Protein AF-W4BJF5-F1 (afdb_monomer_lite)

Radius of gyration: 17.92 Å; chains: 1; bounding box: 45×28×56 Å

pLDDT: mean 88.43, std 7.29, range [58.56, 96.44]

Foldseek 3Di:
DVVVLVVLVCCLVVVVDDPPPDPCLPVNVVCCLPPNLLSLLLNLLVVLVVCCVPPNDDPVVSVVSNVVSLVVSLVVQLVVCVVPDDPVVSVVSNVVSNVSSVVSNVVSVVVVVVVVVVVVVVVVVVD

Sequence (127 aa):
MFLTSFVSIIGIIVFWPRYVDNDFPLFTDIFMVFIFLPSFFILFSILSFLINRFFIRKISIKILLSVILYGLSFFASYFLFKDIWSFNVRFISISLTSLVGLIHYLISYGLSLVNSAIRKKLDENIG

Secondary structure (DSSP, 8-state):
-HHHHHHHHHHHHHSPPP-TT-S-HHHHHHHIIIIIHHHHHHHHHHHHHHHHHHT---HHHHHHHHHHHHHHHHHHHHHHTTTTS-HHHHHHHHHHHHHHHHHHHHHHHHHHHHHHHHHHHHHHHH-

Structure (mmCIF, N/CA/C/O backbone):
data_AF-W4BJF5-F1
#
_entry.id   AF-W4BJF5-F1
#
loop_
_atom_site.group_PDB
_atom_site.id
_atom_site.type_symbol
_atom_site.label_atom_id
_atom_site.label_alt_id
_atom_site.label_comp_id
_atom_site.label_asym_id
_atom_site.label_entity_id
_atom_site.label_seq_id
_atom_site.pdbx_PDB_ins_code
_atom_site.Cartn_x
_atom_site.Cartn_y
_atom_site.Cartn_z
_atom_site.occupancy
_atom_site.B_iso_or_equiv
_atom_site.auth_seq_id
_atom_site.auth_comp_id
_atom_site.auth_asym_id
_atom_site.auth_atom_id
_atom_site.pdbx_PDB_model_num
ATOM 1 N N . MET A 1 1 ? -5.673 -17.210 9.823 1.00 58.56 1 MET A N 1
ATOM 2 C CA . MET A 1 1 ? -5.250 -15.818 9.556 1.00 58.56 1 MET A CA 1
ATOM 3 C C . MET A 1 1 ? -3.730 -15.663 9.592 1.00 58.56 1 MET A C 1
ATOM 5 O O . MET A 1 1 ? -3.176 -15.264 8.585 1.00 58.56 1 MET A O 1
ATOM 9 N N . PHE A 1 2 ? -3.028 -16.033 10.672 1.00 63.53 2 PHE A N 1
ATOM 10 C CA . PHE A 1 2 ? -1.559 -15.898 10.719 1.00 63.53 2 PHE A CA 1
ATOM 11 C C . PHE A 1 2 ? -0.815 -16.761 9.689 1.00 63.53 2 PHE A C 1
ATOM 13 O O . PHE A 1 2 ? 0.028 -16.236 8.973 1.00 63.53 2 PHE A O 1
ATOM 20 N N . LEU A 1 3 ? -1.176 -18.043 9.543 1.00 66.88 3 LEU A N 1
ATOM 21 C CA . LEU A 1 3 ? -0.561 -18.935 8.549 1.00 66.88 3 LEU A CA 1
ATOM 22 C C . LEU A 1 3 ? -0.773 -18.435 7.111 1.00 66.88 3 LEU A C 1
ATOM 24 O O . LEU A 1 3 ? 0.161 -18.385 6.323 1.00 66.88 3 LEU A O 1
ATOM 28 N N . THR A 1 4 ? -1.991 -17.998 6.787 1.00 71.94 4 THR A N 1
ATOM 29 C CA . THR A 1 4 ? -2.333 -17.467 5.460 1.00 71.94 4 THR A CA 1
ATOM 30 C C . THR A 1 4 ? -1.606 -16.155 5.165 1.00 71.94 4 THR A C 1
ATOM 32 O O . THR A 1 4 ? -1.091 -15.979 4.065 1.00 71.94 4 THR A O 1
ATOM 35 N N . SER A 1 5 ? -1.496 -15.254 6.147 1.00 68.12 5 SER A N 1
ATOM 36 C CA . SER A 1 5 ? -0.705 -14.026 6.016 1.00 68.12 5 SER A CA 1
ATOM 37 C C . SER A 1 5 ? 0.786 -14.324 5.860 1.00 68.12 5 SER A C 1
ATOM 39 O O . SER A 1 5 ? 1.434 -13.711 5.023 1.00 68.12 5 SER A O 1
ATOM 41 N N . PHE A 1 6 ? 1.320 -15.297 6.600 1.00 73.06 6 PHE A N 1
ATOM 42 C CA . PHE A 1 6 ? 2.718 -15.712 6.503 1.00 73.06 6 PHE A CA 1
ATOM 43 C C . PHE A 1 6 ? 3.051 -16.303 5.126 1.00 73.06 6 PHE A C 1
ATOM 45 O O . PHE A 1 6 ? 4.008 -15.872 4.489 1.00 73.06 6 PHE A O 1
ATOM 52 N N . VAL A 1 7 ? 2.209 -17.208 4.618 1.00 75.56 7 VAL A N 1
ATOM 53 C CA . VAL A 1 7 ? 2.339 -17.763 3.260 1.00 75.56 7 VAL A CA 1
ATOM 54 C C . VAL A 1 7 ? 2.225 -16.664 2.200 1.00 75.56 7 VAL A C 1
ATOM 56 O O . VAL A 1 7 ? 2.991 -16.668 1.242 1.00 75.56 7 VAL A O 1
ATOM 59 N N . SER A 1 8 ? 1.336 -15.684 2.390 1.00 75.69 8 SER A N 1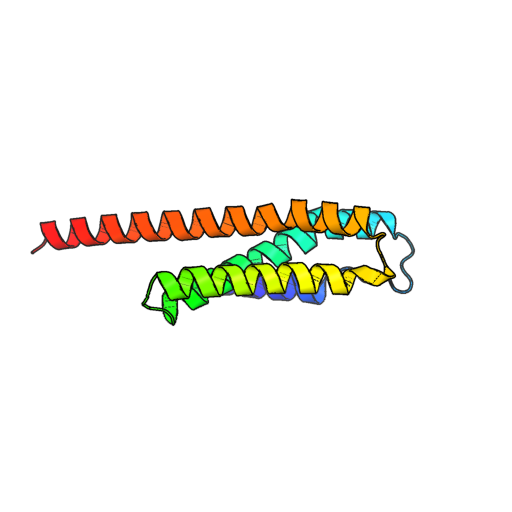
ATOM 60 C CA . SER A 1 8 ? 1.194 -14.551 1.462 1.00 75.69 8 SER A CA 1
ATOM 61 C C . SER A 1 8 ? 2.440 -13.659 1.442 1.00 75.69 8 SER A C 1
ATOM 63 O O . SER A 1 8 ? 2.893 -13.272 0.370 1.00 75.69 8 SER A O 1
ATOM 65 N N . ILE A 1 9 ? 3.031 -13.372 2.608 1.00 77.94 9 ILE A N 1
ATOM 66 C CA . ILE A 1 9 ? 4.288 -12.613 2.720 1.00 77.94 9 ILE A CA 1
ATOM 67 C C . ILE A 1 9 ? 5.419 -13.342 1.996 1.00 77.94 9 ILE A C 1
ATOM 69 O O . ILE A 1 9 ? 6.118 -12.733 1.190 1.00 77.94 9 ILE A O 1
ATOM 73 N N . ILE A 1 10 ? 5.571 -14.646 2.243 1.00 79.81 10 ILE A N 1
ATOM 74 C CA . ILE A 1 10 ? 6.581 -15.463 1.562 1.00 79.81 10 ILE A CA 1
ATOM 75 C C . ILE A 1 10 ? 6.342 -15.450 0.056 1.00 79.81 10 ILE A C 1
ATOM 77 O O . ILE A 1 10 ? 7.280 -15.212 -0.695 1.00 79.81 10 ILE A O 1
ATOM 81 N N . GLY A 1 11 ? 5.099 -15.646 -0.387 1.00 77.44 11 GLY A N 1
ATOM 82 C CA . GLY A 1 11 ? 4.756 -15.634 -1.805 1.00 77.44 11 GLY A CA 1
ATOM 83 C C . GLY A 1 11 ? 5.135 -14.316 -2.479 1.00 77.44 11 GLY A C 1
ATOM 84 O O . GLY A 1 11 ? 5.776 -14.320 -3.523 1.00 77.44 11 GLY A O 1
ATOM 85 N N . ILE A 1 12 ? 4.821 -13.183 -1.853 1.00 80.00 12 ILE A N 1
ATOM 86 C CA . ILE A 1 12 ? 5.134 -11.861 -2.407 1.00 80.00 12 ILE A CA 1
ATOM 87 C C . ILE A 1 12 ? 6.642 -11.614 -2.449 1.00 80.00 12 ILE A C 1
ATOM 89 O O . ILE A 1 12 ? 7.119 -11.079 -3.439 1.00 80.00 12 ILE A O 1
ATOM 93 N N . ILE A 1 13 ? 7.396 -12.013 -1.421 1.00 79.00 13 ILE A N 1
ATOM 94 C CA . ILE A 1 13 ? 8.853 -11.809 -1.375 1.00 79.00 13 ILE A CA 1
ATOM 95 C C . ILE A 1 13 ? 9.579 -12.739 -2.356 1.00 79.00 13 ILE A C 1
ATOM 97 O O . ILE A 1 13 ? 10.462 -12.296 -3.087 1.00 79.00 13 ILE A O 1
ATOM 101 N N . VAL A 1 14 ? 9.223 -14.026 -2.373 1.00 81.69 14 VAL A N 1
ATOM 102 C CA . VAL A 1 14 ? 9.897 -15.051 -3.185 1.00 81.69 14 VAL A CA 1
ATOM 103 C C . VAL A 1 14 ? 9.587 -14.869 -4.664 1.00 81.69 14 VAL A C 1
ATOM 105 O O . VAL A 1 14 ? 10.493 -14.956 -5.489 1.00 81.69 14 VAL A O 1
ATOM 108 N N . PHE A 1 15 ? 8.325 -14.595 -4.996 1.00 82.94 15 PHE A N 1
ATOM 109 C CA . PHE A 1 15 ? 7.883 -14.451 -6.380 1.00 82.94 15 PHE A CA 1
ATOM 110 C C . PHE A 1 15 ? 7.858 -12.998 -6.855 1.00 82.94 15 PHE A C 1
ATOM 112 O O . PHE A 1 15 ? 7.324 -12.742 -7.931 1.00 82.94 15 PHE A O 1
ATOM 119 N N . TRP A 1 16 ? 8.430 -12.052 -6.093 1.00 82.06 16 TRP A N 1
ATOM 120 C CA . TRP A 1 16 ? 8.496 -10.653 -6.516 1.00 82.06 16 TRP A CA 1
ATOM 121 C C . TRP A 1 16 ? 9.140 -10.554 -7.908 1.00 82.06 16 TRP A C 1
ATOM 123 O O . TRP A 1 16 ? 10.284 -11.000 -8.072 1.00 82.06 16 TRP A O 1
ATOM 133 N N . PRO A 1 17 ? 8.447 -9.978 -8.909 1.00 81.62 17 PRO A N 1
ATOM 134 C CA . PRO A 1 17 ? 8.963 -9.936 -10.266 1.00 81.62 17 PRO A CA 1
ATOM 135 C C . PRO A 1 17 ? 10.301 -9.189 -10.337 1.00 81.62 17 PRO A C 1
ATOM 137 O O . PRO A 1 17 ? 10.440 -8.077 -9.819 1.00 81.62 17 PRO A O 1
ATOM 140 N N . ARG A 1 18 ? 11.294 -9.807 -10.986 1.00 83.75 18 ARG A N 1
ATOM 141 C CA . ARG A 1 18 ? 12.612 -9.212 -11.239 1.00 83.75 18 ARG A CA 1
ATOM 142 C C . ARG A 1 18 ? 12.684 -8.742 -12.686 1.00 83.75 18 ARG A C 1
ATOM 144 O O . ARG A 1 18 ? 12.278 -9.463 -13.588 1.00 83.75 18 ARG A O 1
ATOM 151 N N . TYR A 1 19 ? 13.216 -7.540 -12.886 1.00 81.62 19 TYR A N 1
ATOM 152 C CA . TYR A 1 19 ? 13.362 -6.931 -14.214 1.00 81.62 19 TYR A CA 1
ATOM 153 C C . TYR A 1 19 ? 14.729 -7.190 -14.859 1.00 81.62 19 TYR A C 1
ATOM 155 O O . TYR A 1 19 ? 14.929 -6.849 -16.018 1.00 81.62 19 TYR A O 1
ATOM 163 N N . VAL A 1 20 ? 15.670 -7.777 -14.115 1.00 82.12 20 VAL A N 1
ATOM 164 C CA . VAL A 1 20 ? 17.003 -8.124 -14.622 1.00 82.12 20 VAL A CA 1
ATOM 165 C C . VAL A 1 20 ? 16.892 -9.367 -15.502 1.00 82.12 20 VAL A C 1
ATOM 167 O O . VAL A 1 20 ? 16.283 -10.343 -15.069 1.00 82.12 20 VAL A O 1
ATOM 170 N N . ASP A 1 21 ? 17.469 -9.303 -16.705 1.00 81.94 21 ASP A N 1
ATOM 171 C CA . ASP A 1 21 ? 17.502 -10.390 -17.698 1.00 81.94 21 ASP A CA 1
ATOM 172 C C . ASP A 1 21 ? 16.118 -10.985 -18.006 1.00 81.94 21 ASP A C 1
ATOM 174 O O . ASP A 1 21 ? 15.947 -12.193 -18.160 1.00 81.94 21 ASP A O 1
ATOM 178 N N . ASN A 1 22 ? 15.099 -10.124 -18.042 1.00 82.56 22 ASN A N 1
ATOM 179 C CA . ASN A 1 22 ? 13.723 -10.538 -18.262 1.00 82.56 22 ASN A CA 1
ATOM 180 C C . ASN A 1 22 ? 13.348 -10.487 -19.747 1.00 82.56 22 ASN A C 1
ATOM 182 O O . ASN A 1 22 ? 13.217 -9.406 -20.322 1.00 82.56 22 ASN A O 1
ATOM 186 N N . ASP A 1 23 ? 13.079 -11.656 -20.324 1.00 86.31 23 ASP A N 1
ATOM 187 C CA . ASP A 1 23 ? 12.662 -11.807 -21.722 1.00 86.31 23 ASP A CA 1
ATOM 188 C C . ASP A 1 23 ? 11.262 -11.228 -22.009 1.00 86.31 23 ASP A C 1
ATOM 190 O O . ASP A 1 23 ? 10.936 -10.919 -23.157 1.00 86.31 23 ASP A O 1
ATOM 194 N N . PHE A 1 24 ? 10.423 -11.043 -20.980 1.00 89.12 24 PHE A N 1
ATOM 195 C CA . PHE A 1 24 ? 9.033 -10.592 -21.124 1.00 89.12 24 PHE A CA 1
ATOM 196 C C . PHE A 1 24 ? 8.684 -9.431 -20.172 1.00 89.12 24 PHE A C 1
ATOM 198 O O . PHE A 1 24 ? 7.846 -9.585 -19.275 1.00 89.12 24 PHE A O 1
ATOM 205 N N . PRO A 1 25 ? 9.255 -8.228 -20.381 1.00 85.44 25 PRO A N 1
ATOM 206 C CA . PRO A 1 25 ? 9.056 -7.077 -19.494 1.00 85.44 25 PRO A CA 1
ATOM 207 C C . PRO A 1 25 ? 7.586 -6.666 -19.358 1.00 85.44 25 PRO A C 1
ATOM 209 O O . PRO A 1 25 ? 7.120 -6.418 -18.250 1.00 85.44 25 PRO A O 1
ATOM 212 N N . LEU A 1 26 ? 6.819 -6.700 -20.453 1.00 87.06 26 LEU A N 1
ATOM 213 C CA . LEU A 1 26 ? 5.397 -6.340 -20.433 1.00 87.06 26 LEU A CA 1
ATOM 214 C C . LEU A 1 26 ? 4.557 -7.305 -19.579 1.00 87.06 26 LEU A C 1
ATOM 216 O O . LEU A 1 26 ? 3.640 -6.889 -18.875 1.00 87.06 26 LEU A O 1
ATOM 220 N N . PHE A 1 27 ? 4.863 -8.603 -19.629 1.00 89.00 27 PHE A N 1
ATOM 221 C CA . PHE A 1 27 ? 4.176 -9.598 -18.806 1.00 89.00 27 PHE A CA 1
ATOM 222 C C . PHE A 1 27 ? 4.466 -9.354 -17.322 1.00 89.00 27 PHE A C 1
ATOM 224 O O . PHE A 1 27 ? 3.558 -9.350 -16.492 1.00 89.00 27 PHE A O 1
ATOM 231 N N . THR A 1 28 ? 5.724 -9.067 -16.994 1.00 90.00 28 THR A N 1
ATOM 232 C CA . THR A 1 28 ? 6.157 -8.710 -15.640 1.00 90.00 28 THR A CA 1
ATOM 233 C C . THR A 1 28 ? 5.480 -7.438 -15.140 1.00 90.00 28 THR A C 1
ATOM 235 O O . THR A 1 28 ? 5.017 -7.437 -14.000 1.00 90.00 28 THR A O 1
ATOM 238 N N . ASP A 1 29 ? 5.328 -6.410 -15.977 1.00 89.94 29 ASP A N 1
ATOM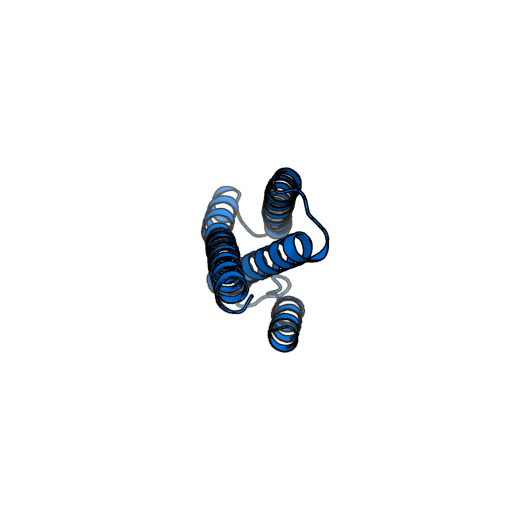 239 C CA . ASP A 1 29 ? 4.596 -5.187 -15.629 1.00 89.94 29 ASP A CA 1
ATOM 240 C C . ASP A 1 29 ? 3.134 -5.484 -15.266 1.00 89.94 29 ASP A C 1
ATOM 242 O O . ASP A 1 29 ? 2.641 -5.033 -14.229 1.00 89.94 29 ASP A O 1
ATOM 246 N N . ILE A 1 30 ? 2.445 -6.292 -16.080 1.00 90.75 30 ILE A N 1
ATOM 247 C CA . ILE A 1 30 ? 1.049 -6.689 -15.843 1.00 90.75 30 ILE A CA 1
ATOM 248 C C . ILE A 1 30 ? 0.932 -7.407 -14.495 1.00 90.75 30 ILE A C 1
ATOM 250 O O . ILE A 1 30 ? 0.123 -7.020 -13.650 1.00 90.75 30 ILE A O 1
ATOM 254 N N . PHE A 1 31 ? 1.761 -8.419 -14.244 1.00 91.25 31 PHE A N 1
ATOM 255 C CA . PHE A 1 31 ? 1.728 -9.146 -12.973 1.00 91.25 31 PHE A CA 1
ATOM 256 C C . PHE A 1 31 ? 2.069 -8.236 -11.792 1.00 91.25 31 PHE A C 1
ATOM 258 O O . PHE A 1 31 ? 1.428 -8.317 -10.739 1.00 91.25 31 PHE A O 1
ATOM 265 N N . MET A 1 32 ? 3.035 -7.335 -11.968 1.00 92.06 32 MET A N 1
ATOM 266 C CA . MET A 1 32 ? 3.426 -6.387 -10.938 1.00 92.06 32 MET A CA 1
ATOM 267 C C . MET A 1 32 ? 2.251 -5.487 -10.545 1.00 92.06 32 MET A C 1
ATOM 269 O O . MET A 1 32 ? 1.946 -5.370 -9.359 1.00 92.06 32 MET A O 1
ATOM 273 N N . VAL A 1 33 ? 1.554 -4.900 -11.521 1.00 92.62 33 VAL A N 1
ATOM 274 C CA . VAL A 1 33 ? 0.444 -3.963 -11.285 1.00 92.62 33 VAL A CA 1
ATOM 275 C C . VAL A 1 33 ? -0.817 -4.664 -10.784 1.00 92.62 33 VAL A C 1
ATOM 277 O O . VAL A 1 33 ? -1.470 -4.152 -9.879 1.00 92.62 33 VAL A O 1
ATOM 280 N N . PHE A 1 34 ? -1.178 -5.823 -11.336 1.00 91.69 34 PHE A N 1
ATOM 281 C CA . PHE A 1 34 ? -2.449 -6.472 -10.998 1.00 91.69 34 PHE A CA 1
ATOM 282 C C . PHE A 1 34 ? -2.378 -7.381 -9.772 1.00 91.69 34 PHE A C 1
ATOM 284 O O . PHE A 1 34 ? -3.401 -7.595 -9.124 1.00 91.69 34 PHE A O 1
ATOM 291 N N . ILE A 1 35 ? -1.201 -7.914 -9.438 1.00 90.50 35 ILE A N 1
ATOM 292 C CA . ILE A 1 35 ? -1.062 -8.916 -8.375 1.00 90.50 35 ILE A CA 1
ATOM 293 C C . ILE A 1 35 ? -0.147 -8.402 -7.269 1.00 90.50 35 ILE A C 1
ATOM 295 O O . ILE A 1 35 ? -0.584 -8.269 -6.124 1.00 90.50 35 ILE A O 1
ATOM 299 N N . PHE A 1 36 ? 1.110 -8.086 -7.580 1.00 91.44 36 PHE A N 1
ATOM 300 C CA . PHE A 1 36 ? 2.119 -7.864 -6.540 1.00 91.44 36 PHE A CA 1
ATOM 301 C C . PHE A 1 36 ? 1.963 -6.531 -5.807 1.00 91.44 36 PHE A C 1
ATOM 303 O O . PHE A 1 36 ? 1.971 -6.524 -4.577 1.00 91.44 36 PHE A O 1
ATOM 310 N N . LEU A 1 37 ? 1.755 -5.419 -6.516 1.00 92.94 37 LEU A N 1
ATOM 311 C CA . LEU A 1 37 ? 1.543 -4.099 -5.911 1.00 92.94 37 LEU A CA 1
ATOM 312 C C . LEU A 1 37 ? 0.286 -4.050 -5.023 1.00 92.94 37 LEU A C 1
ATOM 314 O O . LEU A 1 37 ? 0.413 -3.678 -3.854 1.00 92.94 37 LEU A O 1
ATOM 318 N N . PRO A 1 38 ? -0.910 -4.467 -5.489 1.00 93.62 38 PRO A N 1
ATOM 319 C CA . PRO A 1 38 ? -2.097 -4.516 -4.638 1.00 93.62 38 PRO A CA 1
ATOM 320 C C . PRO A 1 38 ? -1.876 -5.385 -3.401 1.00 93.62 38 PRO A C 1
ATOM 322 O O . PRO A 1 38 ? -2.216 -4.984 -2.288 1.00 93.62 38 PRO A O 1
ATOM 325 N N . SER A 1 39 ? -1.247 -6.551 -3.576 1.00 91.69 39 SER A N 1
ATOM 326 C CA . SER A 1 39 ? -0.983 -7.469 -2.469 1.00 91.69 39 SER A CA 1
ATOM 327 C C . SER A 1 39 ? 0.019 -6.896 -1.465 1.00 91.69 39 SER A C 1
ATOM 329 O O . SER A 1 39 ? -0.175 -7.037 -0.259 1.00 91.69 39 SER A O 1
ATOM 331 N N . PHE A 1 40 ? 1.046 -6.182 -1.932 1.00 91.75 40 PHE A N 1
ATOM 332 C CA . PHE A 1 40 ? 1.981 -5.444 -1.084 1.00 91.75 40 PHE A CA 1
ATOM 333 C C . PHE A 1 40 ? 1.255 -4.406 -0.219 1.00 91.75 40 PHE A C 1
ATOM 335 O O . PHE A 1 40 ? 1.448 -4.363 0.998 1.00 91.75 40 PHE A O 1
ATOM 342 N N . PHE A 1 41 ? 0.351 -3.619 -0.805 1.00 94.12 41 PHE A N 1
ATOM 343 C CA . PHE A 1 41 ? -0.429 -2.641 -0.046 1.00 94.12 41 PHE A CA 1
ATOM 344 C C . PHE A 1 41 ? -1.417 -3.292 0.931 1.00 94.12 41 PHE A C 1
ATOM 346 O O . PHE A 1 41 ? -1.608 -2.784 2.039 1.00 94.12 41 PHE A O 1
ATOM 353 N N . ILE A 1 42 ? -2.003 -4.440 0.580 1.00 92.69 42 ILE A N 1
ATOM 354 C CA . ILE A 1 42 ? -2.821 -5.240 1.505 1.00 92.69 42 ILE A CA 1
ATOM 355 C C . ILE A 1 42 ? -1.976 -5.744 2.682 1.00 92.69 42 ILE A C 1
ATOM 357 O O . ILE A 1 42 ? -2.417 -5.659 3.828 1.00 92.69 42 ILE A O 1
ATOM 361 N N . LEU A 1 43 ? -0.749 -6.217 2.448 1.00 90.19 43 LEU A N 1
ATOM 362 C CA . LEU A 1 43 ? 0.147 -6.631 3.531 1.00 90.19 43 LEU A CA 1
ATOM 363 C C . LEU A 1 43 ? 0.461 -5.480 4.488 1.00 90.19 43 LEU A C 1
ATOM 365 O O . LEU A 1 43 ? 0.383 -5.658 5.705 1.00 90.19 43 LEU A O 1
ATOM 369 N N . PHE A 1 44 ? 0.762 -4.292 3.961 1.00 90.06 44 PHE A N 1
ATOM 370 C CA . PHE A 1 44 ? 0.984 -3.100 4.785 1.00 90.06 44 PHE A CA 1
ATOM 371 C C . PHE A 1 44 ? -0.264 -2.697 5.575 1.00 90.06 44 PHE A C 1
ATOM 373 O O . PHE A 1 44 ? -0.170 -2.329 6.746 1.00 90.06 44 PHE A O 1
ATOM 380 N N . SER A 1 45 ? -1.439 -2.826 4.963 1.00 91.31 45 SER A N 1
ATOM 381 C CA . SER A 1 45 ? -2.734 -2.624 5.612 1.00 91.31 45 SER A CA 1
ATOM 382 C C . SER A 1 45 ? -2.950 -3.596 6.780 1.00 91.31 45 SER A C 1
ATOM 384 O O . SER A 1 45 ? -3.293 -3.167 7.885 1.00 91.31 45 SER A O 1
ATOM 386 N N . ILE A 1 46 ? -2.658 -4.887 6.590 1.00 90.25 46 ILE A N 1
ATOM 387 C CA . ILE A 1 46 ? -2.711 -5.902 7.654 1.00 90.25 46 ILE A CA 1
ATOM 388 C C . ILE A 1 46 ? -1.725 -5.560 8.771 1.00 90.25 46 ILE A C 1
ATOM 390 O O . ILE A 1 46 ? -2.101 -5.579 9.943 1.00 90.25 46 ILE A O 1
ATOM 394 N N . LEU A 1 47 ? -0.481 -5.220 8.429 1.00 88.88 47 LEU A N 1
ATOM 395 C CA . LEU A 1 47 ? 0.543 -4.860 9.406 1.00 88.88 47 LEU A CA 1
ATOM 396 C C . LEU A 1 47 ? 0.107 -3.654 10.245 1.00 88.88 47 LEU A C 1
ATOM 398 O O . LEU A 1 47 ? 0.151 -3.710 11.473 1.00 88.88 47 LEU A O 1
ATOM 402 N N . SER A 1 48 ? -0.382 -2.595 9.596 1.00 90.62 48 SER A N 1
ATOM 403 C CA . SER A 1 48 ? -0.904 -1.407 10.272 1.00 90.62 48 SER A CA 1
ATOM 404 C C . SER A 1 48 ? -2.059 -1.760 11.213 1.00 90.62 48 SER A C 1
ATOM 406 O O . SER A 1 48 ? -2.063 -1.349 12.375 1.00 90.62 48 SER A O 1
ATOM 408 N N . PHE A 1 49 ? -3.001 -2.593 10.760 1.00 90.44 49 PHE A N 1
ATOM 409 C CA . PHE A 1 49 ? -4.124 -3.048 11.577 1.00 90.44 49 PHE A CA 1
ATOM 410 C C . PHE A 1 49 ? -3.666 -3.843 12.807 1.00 90.44 49 PHE A C 1
ATOM 412 O O . PHE A 1 49 ? -4.132 -3.577 13.917 1.00 90.44 49 PHE A O 1
ATOM 419 N N . LEU A 1 50 ? -2.734 -4.785 12.638 1.00 89.44 50 LEU A N 1
ATOM 420 C CA . LEU A 1 50 ? -2.191 -5.584 13.738 1.00 89.44 50 LEU A CA 1
ATOM 421 C C . LEU A 1 50 ? -1.466 -4.698 14.755 1.00 89.44 50 LEU A C 1
ATOM 423 O O . LEU A 1 50 ? -1.752 -4.791 15.951 1.00 89.44 50 LEU A O 1
ATOM 427 N N . ILE A 1 51 ? -0.598 -3.789 14.300 1.00 89.00 51 ILE A N 1
ATOM 428 C CA . ILE A 1 51 ? 0.127 -2.884 15.200 1.00 89.00 51 ILE A CA 1
ATOM 429 C C . ILE A 1 51 ? -0.865 -2.029 16.001 1.00 89.00 51 ILE A C 1
ATOM 431 O O . ILE A 1 51 ? -0.800 -1.959 17.231 1.00 89.00 51 ILE A O 1
ATOM 435 N N . ASN A 1 52 ? -1.847 -1.440 15.318 1.00 89.81 52 ASN A N 1
ATOM 436 C CA . ASN A 1 52 ? -2.863 -0.601 15.945 1.00 89.81 52 ASN A CA 1
ATOM 437 C C . ASN A 1 52 ? -3.778 -1.360 16.902 1.00 89.81 52 ASN A C 1
ATOM 439 O O . ASN A 1 52 ? -4.306 -0.763 17.843 1.00 89.81 52 ASN A O 1
ATOM 443 N N . ARG A 1 53 ? -4.019 -2.649 16.666 1.00 86.81 53 ARG A N 1
ATOM 444 C CA . ARG A 1 53 ? -4.878 -3.458 17.529 1.00 86.81 53 ARG A CA 1
ATOM 445 C C . ARG A 1 53 ? -4.158 -3.924 18.787 1.00 86.81 53 ARG A C 1
ATOM 447 O O . ARG A 1 53 ? -4.764 -3.880 19.854 1.00 86.81 53 ARG A O 1
ATOM 454 N N . PHE A 1 54 ? -2.905 -4.352 18.669 1.00 87.44 54 PHE A N 1
ATOM 455 C CA . PHE A 1 54 ? -2.180 -4.970 19.780 1.00 87.44 54 PHE A CA 1
ATOM 456 C C . PHE A 1 54 ? -1.363 -3.980 20.613 1.00 87.44 54 PHE A C 1
ATOM 458 O O . PHE A 1 54 ? -1.294 -4.136 21.829 1.00 87.44 54 PHE A O 1
ATOM 465 N N . PHE A 1 55 ? -0.781 -2.947 19.999 1.00 89.94 55 PHE A N 1
ATOM 466 C CA . PHE A 1 55 ? 0.214 -2.102 20.672 1.00 89.94 55 PHE A CA 1
ATOM 467 C C . PHE A 1 55 ? -0.293 -0.698 21.000 1.00 89.94 55 PHE A C 1
ATOM 469 O O . PHE A 1 55 ? 0.157 -0.084 21.966 1.00 89.94 55 PHE A O 1
ATOM 476 N N . ILE A 1 56 ? -1.251 -0.175 20.232 1.00 89.88 56 ILE A N 1
ATOM 477 C CA . ILE A 1 56 ? -1.707 1.208 20.379 1.00 89.88 56 ILE A CA 1
ATOM 478 C C . ILE A 1 56 ? -3.095 1.245 21.021 1.00 89.88 56 ILE A C 1
ATOM 480 O O . ILE A 1 56 ? -4.047 0.649 20.527 1.00 89.88 56 ILE A O 1
ATOM 484 N N . ARG A 1 57 ? -3.253 1.994 22.118 1.00 84.81 57 ARG A N 1
ATOM 485 C CA . ARG A 1 57 ? -4.569 2.212 22.753 1.00 84.81 57 ARG A CA 1
ATOM 486 C C . ARG A 1 57 ? -5.268 3.470 22.240 1.00 84.81 57 ARG A C 1
ATOM 488 O O . ARG A 1 57 ? -6.446 3.420 21.901 1.00 84.81 57 ARG A O 1
ATOM 495 N N . LYS A 1 58 ? -4.543 4.591 22.152 1.00 89.00 58 LYS A N 1
ATOM 496 C CA . LYS A 1 58 ? -5.104 5.909 21.805 1.00 89.00 58 LYS A CA 1
ATOM 497 C C . LYS A 1 58 ? -5.452 6.007 20.317 1.00 89.00 58 LYS A C 1
ATOM 499 O O . LYS A 1 58 ? -4.586 5.804 19.471 1.00 89.00 58 LYS A O 1
ATOM 504 N N . ILE A 1 59 ? -6.693 6.389 20.008 1.00 85.75 59 ILE A N 1
ATOM 505 C CA . ILE A 1 59 ? -7.210 6.468 18.631 1.00 85.75 59 ILE A CA 1
ATOM 506 C C . ILE A 1 59 ? -6.417 7.432 17.739 1.00 85.75 59 ILE A C 1
ATOM 508 O O . ILE A 1 59 ? -6.071 7.071 16.618 1.00 85.75 59 ILE A O 1
ATOM 512 N N . SER A 1 60 ? -6.038 8.606 18.249 1.00 87.56 60 SER A N 1
ATOM 513 C CA . SER A 1 60 ? -5.271 9.593 17.479 1.00 87.56 60 SER A CA 1
ATOM 514 C C . SER A 1 60 ? -3.910 9.046 17.041 1.00 87.56 60 SER A C 1
ATOM 516 O O . SER A 1 60 ? -3.489 9.274 15.912 1.00 87.56 60 SER A O 1
ATOM 518 N N . ILE A 1 61 ? -3.255 8.254 17.901 1.00 90.31 61 ILE A N 1
ATOM 519 C CA . ILE A 1 61 ? -1.976 7.606 17.580 1.00 90.31 61 ILE A CA 1
ATOM 520 C C . ILE A 1 61 ? -2.181 6.506 16.533 1.00 90.31 61 ILE A C 1
ATOM 522 O O . ILE A 1 61 ? -1.357 6.381 15.634 1.00 90.31 61 ILE A O 1
ATOM 526 N N . LYS A 1 62 ? -3.291 5.752 16.593 1.00 89.69 62 LYS A N 1
ATOM 527 C CA . LYS A 1 62 ? -3.613 4.742 15.567 1.00 89.69 62 LYS A CA 1
ATOM 528 C C . LYS A 1 62 ? -3.740 5.374 14.191 1.00 89.69 62 LYS A C 1
ATOM 530 O O . LYS A 1 62 ? -3.156 4.883 13.230 1.00 89.69 62 LYS A O 1
ATOM 535 N N . ILE A 1 63 ? -4.498 6.466 14.102 1.00 87.81 63 ILE A N 1
ATOM 536 C CA . ILE A 1 63 ? -4.712 7.187 12.844 1.00 87.81 63 ILE A CA 1
ATOM 537 C C . ILE A 1 63 ? -3.376 7.726 12.329 1.00 87.81 63 ILE A C 1
ATOM 539 O O . ILE A 1 63 ? -3.014 7.440 11.191 1.00 87.81 63 ILE A O 1
ATOM 543 N N . LEU A 1 64 ? -2.609 8.412 13.182 1.00 91.75 64 LEU A N 1
ATOM 544 C CA . LEU A 1 64 ? -1.302 8.957 12.817 1.00 91.75 64 LEU A CA 1
ATOM 545 C C . LEU A 1 64 ? -0.348 7.869 12.304 1.00 91.75 64 LEU A C 1
ATOM 547 O O . LEU A 1 64 ? 0.232 8.019 11.232 1.00 91.75 64 LEU A O 1
ATOM 551 N N . LEU A 1 65 ? -0.228 6.751 13.023 1.00 91.12 65 LEU A N 1
ATOM 552 C CA . LEU A 1 65 ? 0.627 5.637 12.621 1.00 91.12 65 LEU A CA 1
ATOM 553 C C . LEU A 1 65 ? 0.173 5.019 11.293 1.00 91.12 65 LEU A C 1
ATOM 555 O O . LEU A 1 65 ? 1.009 4.691 10.457 1.00 91.12 65 LEU A O 1
ATOM 559 N N . SER A 1 66 ? -1.138 4.886 11.079 1.00 90.25 66 SER A N 1
ATOM 560 C CA . SER A 1 66 ? -1.688 4.359 9.822 1.00 90.25 66 SER A CA 1
ATOM 561 C C . SER A 1 66 ? -1.325 5.247 8.637 1.00 90.25 66 SER A C 1
ATOM 563 O O . SER A 1 66 ? -0.899 4.740 7.605 1.00 90.25 66 SER A O 1
ATOM 565 N N . VAL A 1 67 ? -1.441 6.569 8.801 1.00 91.50 67 VAL A N 1
ATOM 566 C CA . VAL A 1 67 ? -1.071 7.548 7.770 1.00 91.50 67 VAL A CA 1
ATOM 567 C C . VAL A 1 67 ? 0.429 7.494 7.483 1.00 91.50 67 VAL A C 1
ATOM 569 O O . VAL A 1 67 ? 0.819 7.467 6.319 1.00 91.50 67 VAL A O 1
ATOM 572 N N . ILE A 1 68 ? 1.268 7.413 8.522 1.00 93.25 68 ILE A N 1
ATOM 573 C CA . ILE A 1 68 ? 2.725 7.299 8.368 1.00 93.25 68 ILE A CA 1
ATOM 574 C C . ILE A 1 68 ? 3.092 6.012 7.624 1.00 93.25 68 ILE A C 1
ATOM 576 O O . ILE A 1 68 ? 3.827 6.067 6.643 1.00 93.25 68 ILE A O 1
ATOM 580 N N . LEU A 1 69 ? 2.568 4.858 8.048 1.00 91.88 69 LEU A N 1
ATOM 581 C CA . LEU A 1 69 ? 2.856 3.572 7.407 1.00 91.88 69 LEU A CA 1
ATOM 582 C C . LEU A 1 69 ? 2.360 3.531 5.959 1.00 91.88 69 LEU A C 1
ATOM 584 O O . LEU A 1 69 ? 3.071 3.034 5.088 1.00 91.88 69 LEU A O 1
ATOM 588 N N . TYR A 1 70 ? 1.179 4.092 5.689 1.00 93.00 70 TYR A N 1
ATOM 589 C CA . TYR A 1 70 ? 0.663 4.224 4.330 1.00 93.00 70 TYR A CA 1
ATOM 590 C C . TYR A 1 70 ? 1.592 5.088 3.469 1.00 93.00 70 TYR A C 1
ATOM 592 O O . TYR A 1 70 ? 2.033 4.638 2.412 1.00 93.00 70 TYR A O 1
ATOM 600 N N . GLY A 1 71 ? 1.968 6.277 3.951 1.00 94.62 71 GLY A N 1
ATOM 601 C CA . GLY A 1 71 ? 2.908 7.162 3.264 1.00 94.62 71 GLY A CA 1
ATOM 602 C C . GLY A 1 71 ? 4.247 6.480 2.985 1.00 94.62 71 GLY A C 1
ATOM 603 O O . GLY A 1 71 ? 4.711 6.486 1.848 1.00 94.62 71 GLY A O 1
ATOM 604 N N . LEU A 1 72 ? 4.830 5.811 3.983 1.00 94.44 72 LEU A N 1
ATOM 605 C CA . LEU A 1 72 ? 6.073 5.053 3.823 1.00 94.44 72 LEU A CA 1
ATOM 606 C C . LEU A 1 72 ? 5.943 3.943 2.777 1.00 94.44 72 LEU A C 1
ATOM 608 O O . LEU A 1 72 ? 6.824 3.813 1.934 1.00 94.44 72 LEU A O 1
ATOM 612 N N . SER A 1 73 ? 4.849 3.177 2.783 1.00 94.00 73 SER A N 1
ATOM 613 C CA . SER A 1 73 ? 4.622 2.110 1.797 1.00 94.00 73 SER A CA 1
ATOM 614 C C . SER A 1 73 ? 4.490 2.652 0.368 1.00 94.00 73 SER A C 1
ATOM 616 O O . SER A 1 73 ? 5.034 2.072 -0.576 1.00 94.00 73 SER A O 1
ATOM 618 N N . PHE A 1 74 ? 3.834 3.806 0.215 1.00 95.88 74 PHE A N 1
ATOM 619 C CA . PHE A 1 74 ? 3.687 4.494 -1.061 1.00 95.88 74 PHE A CA 1
ATOM 620 C C . PHE A 1 74 ? 5.041 5.002 -1.566 1.00 95.88 74 PHE A C 1
ATOM 622 O O . PHE A 1 74 ? 5.436 4.692 -2.689 1.00 95.88 74 PHE A O 1
ATOM 629 N N . PHE A 1 75 ? 5.787 5.727 -0.728 1.00 95.88 75 PHE A N 1
ATOM 630 C CA . PHE A 1 75 ? 7.104 6.256 -1.086 1.00 95.88 75 PHE A CA 1
ATOM 631 C C . PHE A 1 75 ? 8.129 5.151 -1.349 1.00 95.88 75 PHE A C 1
ATOM 633 O O . PHE A 1 75 ? 8.904 5.266 -2.296 1.00 95.88 75 PHE A O 1
ATOM 640 N N . ALA A 1 76 ? 8.116 4.069 -0.567 1.00 93.25 76 ALA A N 1
ATOM 641 C CA . ALA A 1 76 ? 8.984 2.917 -0.787 1.00 93.25 76 ALA A CA 1
ATOM 642 C C . ALA A 1 76 ? 8.722 2.282 -2.158 1.00 93.25 76 ALA A C 1
ATOM 644 O O . ALA A 1 76 ? 9.657 2.096 -2.935 1.00 93.25 76 ALA A O 1
ATOM 645 N N . SER A 1 77 ? 7.450 2.039 -2.493 1.00 93.62 77 SER A N 1
ATOM 646 C CA . SER A 1 77 ? 7.060 1.542 -3.818 1.00 93.62 77 SER A CA 1
ATOM 647 C C . SER A 1 77 ? 7.499 2.515 -4.913 1.00 93.62 77 SER A C 1
ATOM 649 O O . SER A 1 77 ? 8.095 2.121 -5.911 1.00 93.62 77 SER A O 1
ATOM 651 N N . TYR A 1 78 ? 7.285 3.814 -4.707 1.00 95.06 78 TYR A N 1
ATOM 652 C CA . TYR A 1 78 ? 7.659 4.836 -5.678 1.00 95.06 78 TYR A CA 1
ATOM 653 C C . TYR A 1 78 ? 9.171 4.877 -5.926 1.00 95.06 78 TYR A C 1
ATOM 655 O O . TYR A 1 78 ? 9.625 5.022 -7.061 1.00 95.06 78 TYR A O 1
ATOM 663 N N . PHE A 1 79 ? 9.984 4.710 -4.890 1.00 94.94 79 PHE A N 1
ATOM 664 C CA . PHE A 1 79 ? 11.431 4.684 -5.054 1.00 94.94 79 PHE A CA 1
ATOM 665 C C . PHE A 1 79 ? 11.926 3.389 -5.711 1.00 94.94 79 PHE A C 1
ATOM 667 O O . PHE A 1 79 ? 12.806 3.453 -6.566 1.00 94.94 79 PHE A O 1
ATOM 674 N N . LEU A 1 80 ? 11.328 2.240 -5.376 1.00 91.31 80 LEU A N 1
ATOM 675 C CA . LEU A 1 80 ? 11.681 0.933 -5.947 1.00 91.31 80 LEU A CA 1
ATOM 676 C C . LEU A 1 80 ? 11.540 0.890 -7.474 1.00 91.31 80 LEU A C 1
ATOM 678 O O . LEU A 1 80 ? 12.377 0.298 -8.145 1.00 91.31 80 LEU A O 1
ATOM 682 N N . PHE A 1 81 ? 10.521 1.547 -8.028 1.00 91.31 81 PHE A N 1
ATOM 683 C CA . PHE A 1 81 ? 10.247 1.529 -9.471 1.00 91.31 81 PHE A CA 1
ATOM 684 C C . PHE A 1 81 ? 10.849 2.705 -10.247 1.00 91.31 81 PHE A C 1
ATOM 686 O O . PHE A 1 81 ? 10.472 2.935 -11.395 1.00 91.31 81 PHE A O 1
ATOM 693 N N . LYS A 1 82 ? 11.763 3.479 -9.648 1.00 93.19 82 LYS A N 1
ATOM 694 C CA . LYS A 1 82 ? 12.271 4.716 -10.264 1.00 93.19 82 LYS A CA 1
ATOM 695 C C . LYS A 1 82 ? 13.035 4.517 -11.567 1.00 93.19 82 LYS A C 1
ATOM 697 O O . LYS A 1 82 ? 12.931 5.369 -12.440 1.00 93.19 82 LYS A O 1
ATOM 702 N N . ASP A 1 83 ? 13.767 3.414 -11.668 1.00 90.12 83 ASP A N 1
ATOM 703 C CA . ASP A 1 83 ? 14.621 3.107 -12.816 1.00 90.12 83 ASP A CA 1
ATOM 704 C C . ASP A 1 83 ? 13.887 2.231 -13.849 1.00 90.12 83 ASP A C 1
ATOM 706 O O . ASP A 1 83 ? 14.420 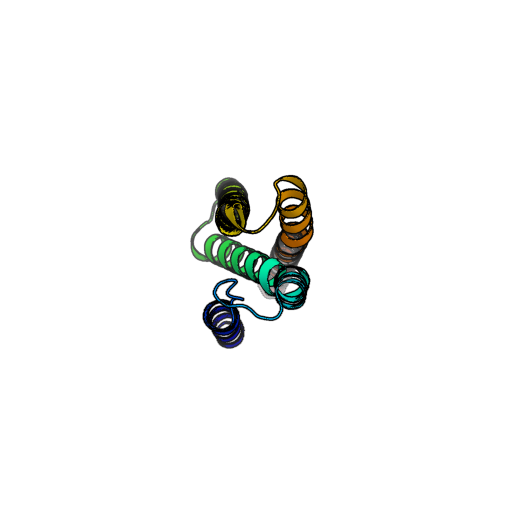1.952 -14.916 1.00 90.12 83 ASP A O 1
ATOM 710 N N . ILE A 1 84 ? 12.660 1.798 -13.529 1.00 89.31 84 ILE A N 1
ATOM 711 C CA . ILE A 1 84 ? 11.870 0.847 -14.325 1.00 89.31 84 ILE A CA 1
ATOM 712 C C . ILE A 1 84 ? 10.728 1.574 -15.040 1.00 89.31 84 ILE A C 1
ATOM 714 O O . ILE A 1 84 ? 10.509 1.384 -16.233 1.00 89.31 84 ILE A O 1
ATOM 718 N N . TRP A 1 85 ? 9.995 2.430 -14.323 1.00 92.00 85 TRP A N 1
ATOM 719 C CA . TRP A 1 85 ? 8.809 3.105 -14.844 1.00 92.00 85 TRP A CA 1
ATOM 720 C C . TRP A 1 85 ? 8.995 4.615 -14.921 1.00 92.00 85 TRP A C 1
ATOM 722 O O . TRP A 1 85 ? 9.575 5.247 -14.036 1.00 92.00 85 TRP A O 1
ATOM 732 N N . SER A 1 86 ? 8.410 5.219 -15.959 1.00 94.38 86 SER A N 1
ATOM 733 C CA . SER A 1 86 ? 8.342 6.675 -16.070 1.00 94.38 86 SER A CA 1
ATOM 734 C C . SER A 1 86 ? 7.576 7.282 -14.891 1.00 94.38 86 SER A C 1
ATOM 736 O O . SER A 1 86 ? 6.729 6.635 -14.268 1.00 94.38 86 SER A O 1
ATOM 738 N N . PHE A 1 87 ? 7.848 8.557 -14.600 1.00 94.56 87 PHE A N 1
ATOM 739 C CA . PHE A 1 87 ? 7.218 9.286 -13.496 1.00 94.56 87 PHE A CA 1
ATOM 740 C C . PHE A 1 87 ? 5.688 9.114 -13.472 1.00 94.56 87 PHE A C 1
ATOM 742 O O . PHE A 1 87 ? 5.132 8.730 -12.443 1.00 94.56 87 PHE A O 1
ATOM 749 N N . ASN A 1 88 ? 5.029 9.323 -14.617 1.00 96.00 88 ASN A N 1
ATOM 750 C CA . ASN A 1 88 ? 3.570 9.270 -14.737 1.00 96.00 88 ASN A CA 1
ATOM 751 C C . ASN A 1 88 ? 3.018 7.854 -14.545 1.00 96.00 88 ASN A C 1
ATOM 753 O O . ASN A 1 88 ? 2.094 7.662 -13.757 1.00 96.00 88 ASN A O 1
ATOM 757 N N . VAL A 1 89 ? 3.598 6.861 -15.231 1.00 93.44 89 VAL A N 1
ATOM 758 C CA . VAL A 1 89 ? 3.151 5.458 -15.145 1.00 93.44 89 VAL A CA 1
ATOM 759 C C . VAL A 1 89 ? 3.263 4.961 -13.713 1.00 93.44 89 VAL A C 1
ATOM 761 O O . VAL A 1 89 ? 2.327 4.370 -13.175 1.00 93.44 89 VAL A O 1
ATOM 764 N N . ARG A 1 90 ? 4.384 5.269 -13.066 1.00 94.88 90 ARG A N 1
ATOM 765 C CA . ARG A 1 90 ? 4.631 4.918 -11.677 1.00 94.88 90 ARG A CA 1
ATOM 766 C C . ARG A 1 90 ? 3.642 5.584 -10.729 1.00 94.88 90 ARG A C 1
ATOM 768 O O . ARG A 1 90 ? 3.062 4.902 -9.891 1.00 94.88 90 ARG A O 1
ATOM 775 N N . PHE A 1 91 ? 3.434 6.894 -10.859 1.00 95.62 91 PHE A N 1
ATOM 776 C CA . PHE A 1 91 ? 2.502 7.622 -10.002 1.00 95.62 91 PHE A CA 1
ATOM 777 C C . PHE A 1 91 ? 1.079 7.063 -10.116 1.00 95.62 91 PHE A C 1
ATOM 779 O O . PHE A 1 91 ? 0.453 6.777 -9.096 1.00 95.62 91 PHE A O 1
ATOM 786 N N . ILE A 1 92 ? 0.593 6.843 -11.341 1.00 96.38 92 ILE A N 1
ATOM 787 C CA . ILE A 1 92 ? -0.750 6.311 -11.599 1.00 96.38 92 ILE A CA 1
ATOM 788 C C . ILE A 1 92 ? -0.879 4.884 -11.060 1.00 96.38 92 ILE A C 1
ATOM 790 O O . ILE A 1 92 ? -1.802 4.601 -10.298 1.00 96.38 92 ILE A O 1
ATOM 794 N N . SER A 1 93 ? 0.061 3.999 -11.400 1.00 94.50 93 SER A N 1
ATOM 795 C CA . SER A 1 93 ? -0.003 2.582 -11.017 1.00 94.50 93 SER A CA 1
ATOM 796 C C . SER A 1 93 ? 0.055 2.404 -9.505 1.00 94.50 93 SER A C 1
ATOM 798 O O . SER A 1 93 ? -0.748 1.666 -8.936 1.00 94.50 93 SER A O 1
ATOM 800 N N . ILE A 1 94 ? 0.955 3.117 -8.825 1.00 96.31 94 ILE A N 1
ATOM 801 C CA . ILE A 1 94 ? 1.076 3.048 -7.365 1.00 96.31 94 ILE A CA 1
ATOM 802 C C . ILE A 1 94 ? -0.160 3.648 -6.698 1.00 96.31 94 ILE A C 1
ATOM 804 O O . ILE A 1 94 ? -0.672 3.050 -5.762 1.00 96.31 94 ILE A O 1
ATOM 808 N N . SER A 1 95 ? -0.691 4.766 -7.202 1.00 96.44 95 SER A N 1
ATOM 809 C CA . SER A 1 95 ? -1.905 5.373 -6.640 1.00 96.44 95 SER A CA 1
ATOM 810 C C . SER A 1 95 ? -3.124 4.464 -6.778 1.00 96.44 95 SER A C 1
ATOM 812 O O . SER A 1 95 ? -3.866 4.286 -5.819 1.00 96.44 95 SER A O 1
ATOM 814 N N . LEU A 1 96 ? -3.330 3.847 -7.944 1.00 95.62 96 LEU A N 1
ATOM 815 C CA . LEU A 1 96 ? -4.458 2.938 -8.159 1.00 95.62 96 LEU A CA 1
ATOM 816 C C . LEU A 1 96 ? -4.348 1.680 -7.295 1.00 95.62 96 LEU A C 1
ATOM 818 O O . LEU A 1 96 ? -5.324 1.255 -6.679 1.00 95.62 96 LEU A O 1
ATOM 822 N N . THR A 1 97 ? -3.156 1.094 -7.216 1.00 95.25 97 THR A N 1
ATOM 823 C CA . THR A 1 97 ? -2.936 -0.135 -6.444 1.00 95.25 97 THR A CA 1
ATOM 824 C C . THR A 1 97 ? -2.942 0.120 -4.935 1.00 95.25 97 THR A C 1
ATOM 826 O O . THR A 1 97 ? -3.444 -0.714 -4.180 1.00 95.25 97 THR A O 1
ATOM 829 N N . SER A 1 98 ? -2.486 1.288 -4.469 1.00 95.75 98 SER A N 1
ATOM 830 C CA . SER A 1 98 ? -2.512 1.649 -3.047 1.00 95.75 98 SER A CA 1
ATOM 831 C C . SER A 1 98 ? -3.926 1.861 -2.510 1.00 95.75 98 SER A C 1
ATOM 833 O O . SER A 1 98 ? -4.180 1.572 -1.336 1.00 95.75 98 SER A O 1
ATOM 835 N N . LEU A 1 99 ? -4.872 2.283 -3.360 1.00 95.25 99 LEU A N 1
ATOM 836 C CA . LEU A 1 99 ? -6.291 2.362 -2.996 1.00 95.25 99 LEU A CA 1
ATOM 837 C C . LEU A 1 99 ? -6.836 1.005 -2.544 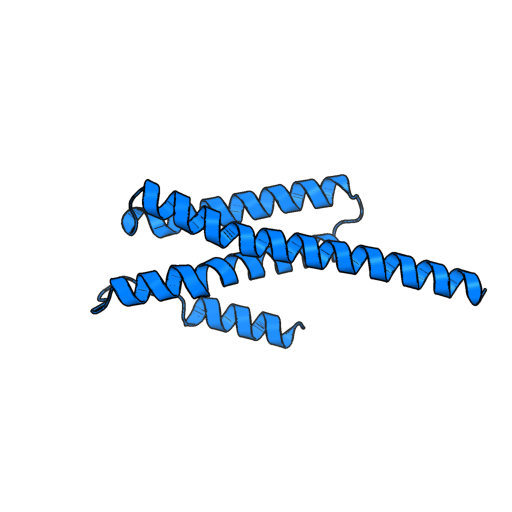1.00 95.25 99 LEU A C 1
ATOM 839 O O . LEU A 1 99 ? -7.628 0.960 -1.607 1.00 95.25 99 LEU A O 1
ATOM 843 N N . VAL A 1 100 ? -6.379 -0.103 -3.137 1.00 94.12 100 VAL A N 1
ATOM 844 C CA . VAL A 1 100 ? -6.809 -1.454 -2.741 1.00 94.12 100 VAL A CA 1
ATOM 845 C C . VAL A 1 100 ? -6.423 -1.742 -1.287 1.00 94.12 100 VAL A C 1
ATOM 847 O O . VAL A 1 100 ? -7.257 -2.189 -0.498 1.00 94.12 100 VAL A O 1
ATOM 850 N N . GLY A 1 101 ? -5.186 -1.422 -0.893 1.00 92.44 101 GLY A N 1
ATOM 851 C CA . GLY A 1 101 ? -4.738 -1.577 0.494 1.00 92.44 101 GLY A CA 1
ATOM 852 C C . GLY A 1 101 ? -5.479 -0.659 1.468 1.00 92.44 101 GLY A C 1
ATOM 853 O O . GLY A 1 101 ? -5.811 -1.076 2.583 1.00 92.44 101 GLY A O 1
ATOM 854 N N . LEU A 1 102 ? -5.793 0.568 1.044 1.00 93.25 102 LEU A N 1
ATOM 855 C CA . LEU A 1 102 ? -6.565 1.525 1.839 1.00 93.25 102 LEU A CA 1
ATOM 856 C C . LEU A 1 102 ? -8.006 1.047 2.056 1.00 93.25 102 LEU A C 1
ATOM 858 O O . LEU A 1 102 ? -8.481 1.038 3.191 1.00 93.25 102 LEU A O 1
ATOM 862 N N . ILE A 1 103 ? -8.679 0.573 1.005 1.00 94.81 103 ILE A N 1
ATOM 863 C CA . ILE A 1 103 ? -10.019 -0.026 1.091 1.00 94.81 103 ILE A CA 1
ATOM 864 C C . ILE A 1 103 ? -9.988 -1.236 2.029 1.00 94.81 103 ILE A C 1
ATOM 866 O O . ILE A 1 103 ? -10.804 -1.325 2.948 1.00 94.81 103 ILE A O 1
ATOM 870 N N . HIS A 1 104 ? -9.003 -2.125 1.868 1.00 93.75 104 HIS A N 1
ATOM 871 C CA . HIS A 1 104 ? -8.818 -3.272 2.756 1.00 93.75 104 HIS A CA 1
ATOM 872 C C . HIS A 1 104 ? -8.654 -2.845 4.226 1.00 93.75 104 HIS A C 1
ATOM 874 O O . HIS A 1 104 ? -9.232 -3.464 5.127 1.00 93.75 104 HIS A O 1
ATOM 880 N N . TYR A 1 105 ? -7.908 -1.765 4.482 1.00 91.06 105 TYR A N 1
ATOM 881 C CA . TYR A 1 105 ? -7.711 -1.236 5.833 1.00 91.06 105 TYR A CA 1
ATOM 882 C C . TYR A 1 105 ? -9.024 -0.730 6.437 1.00 91.06 105 TYR A C 1
ATOM 884 O O . TYR A 1 105 ? -9.371 -1.099 7.560 1.00 91.06 105 TYR A O 1
ATOM 892 N N . LEU A 1 106 ? -9.776 0.079 5.682 1.00 91.56 106 LEU A N 1
ATOM 893 C CA . LEU A 1 106 ? -11.056 0.638 6.118 1.00 91.56 106 LEU A CA 1
ATOM 894 C C . LEU A 1 106 ? -12.075 -0.458 6.437 1.00 91.56 106 LEU A C 1
ATOM 896 O O . LEU A 1 106 ? -12.719 -0.399 7.485 1.00 91.56 106 LEU A O 1
ATOM 900 N N . ILE A 1 107 ? -12.174 -1.484 5.587 1.00 92.62 107 ILE A N 1
ATOM 901 C CA . ILE A 1 107 ? -13.048 -2.642 5.819 1.00 92.62 107 ILE A CA 1
ATOM 902 C C . ILE A 1 107 ? -12.631 -3.373 7.100 1.00 92.62 107 ILE A C 1
ATOM 904 O O . ILE A 1 107 ? -13.464 -3.619 7.973 1.00 92.62 107 ILE A O 1
ATOM 908 N N . SER A 1 108 ? -11.338 -3.673 7.253 1.00 90.50 108 SER A N 1
ATOM 909 C CA . SER A 1 108 ? -10.808 -4.380 8.428 1.00 90.50 108 SER A CA 1
ATOM 910 C C . SER A 1 108 ? -11.073 -3.613 9.726 1.00 90.50 108 SER A C 1
ATOM 912 O O . SER A 1 108 ? -11.492 -4.185 10.738 1.00 90.50 108 SER A O 1
ATOM 914 N N . TYR A 1 109 ? -10.866 -2.297 9.699 1.00 88.25 109 TYR A N 1
ATOM 915 C CA . TYR A 1 109 ? -11.118 -1.425 10.835 1.00 88.25 109 TYR A CA 1
ATOM 916 C C . TYR A 1 109 ? -12.614 -1.323 11.162 1.00 88.25 109 TYR A C 1
ATOM 918 O O . TYR A 1 109 ? -12.998 -1.492 12.321 1.00 88.25 109 TYR A O 1
ATOM 926 N N . GLY A 1 110 ? -13.469 -1.133 10.152 1.00 89.06 110 GLY A N 1
ATOM 927 C CA . GLY A 1 110 ? -14.924 -1.084 10.308 1.00 89.06 110 GLY A CA 1
ATOM 928 C C . GLY A 1 110 ? -15.493 -2.366 10.920 1.00 89.06 110 GLY A C 1
ATOM 929 O O . GLY A 1 110 ? -16.210 -2.308 11.920 1.00 89.06 110 GLY A O 1
ATOM 930 N N . LEU A 1 111 ? -15.093 -3.534 10.408 1.00 90.00 111 LEU A N 1
ATOM 931 C CA . LEU A 1 111 ? -15.481 -4.835 10.968 1.00 90.00 111 LEU A CA 1
ATOM 932 C C . LEU A 1 111 ? -15.029 -4.996 12.424 1.00 90.00 111 LEU A C 1
ATOM 934 O O . LEU A 1 111 ? -15.759 -5.543 13.254 1.00 90.00 111 LEU A O 1
ATOM 938 N N . SER A 1 112 ? -13.839 -4.495 12.762 1.00 87.25 112 SER A N 1
ATOM 939 C CA . SER A 1 112 ? -13.351 -4.519 14.139 1.00 87.25 112 SER A CA 1
ATOM 940 C C . SER A 1 112 ? -14.212 -3.677 15.080 1.00 87.25 112 SER A C 1
ATOM 942 O O . SER A 1 112 ? -14.409 -4.088 16.222 1.00 87.25 112 SER A O 1
ATOM 944 N N . LEU A 1 113 ? -14.706 -2.519 14.639 1.00 87.31 113 LEU A N 1
ATOM 945 C CA . LEU A 1 113 ? -15.587 -1.672 15.447 1.00 87.31 113 LEU A CA 1
ATOM 946 C C . LEU A 1 113 ? -16.945 -2.337 15.684 1.00 87.31 113 LEU A C 1
ATOM 948 O O . LEU A 1 113 ? -17.403 -2.387 16.825 1.00 87.31 113 LEU A O 1
ATOM 952 N N . VAL A 1 114 ? -17.545 -2.907 14.634 1.00 92.31 114 VAL A N 1
ATOM 953 C CA . VAL A 1 114 ? -18.826 -3.628 14.725 1.00 92.31 114 VAL A CA 1
ATOM 954 C C . VAL A 1 114 ? -18.724 -4.802 15.702 1.00 92.31 114 VAL A C 1
ATOM 956 O O . VAL A 1 114 ? -19.561 -4.942 16.590 1.00 92.31 114 VAL A O 1
ATOM 959 N N . ASN A 1 115 ? -17.662 -5.608 15.607 1.00 89.88 115 ASN A N 1
ATOM 960 C CA . ASN A 1 115 ? -17.439 -6.747 16.504 1.00 89.88 115 ASN A CA 1
ATOM 961 C C . ASN A 1 115 ? -17.289 -6.310 17.975 1.00 89.88 115 ASN A C 1
ATOM 963 O O . ASN A 1 115 ? -17.853 -6.936 18.870 1.00 89.88 115 ASN A O 1
ATOM 967 N N . SER A 1 116 ? -16.577 -5.209 18.234 1.00 87.12 116 SER A N 1
ATOM 968 C CA . SER A 1 116 ? -16.459 -4.651 19.587 1.00 87.12 116 SER A CA 1
ATOM 969 C C . SER A 1 116 ? -17.803 -4.166 20.142 1.00 87.12 116 SER A C 1
ATOM 971 O O . SER A 1 116 ? -18.087 -4.392 21.316 1.00 87.12 116 SER A O 1
ATOM 973 N N . ALA A 1 117 ? -18.645 -3.539 19.314 1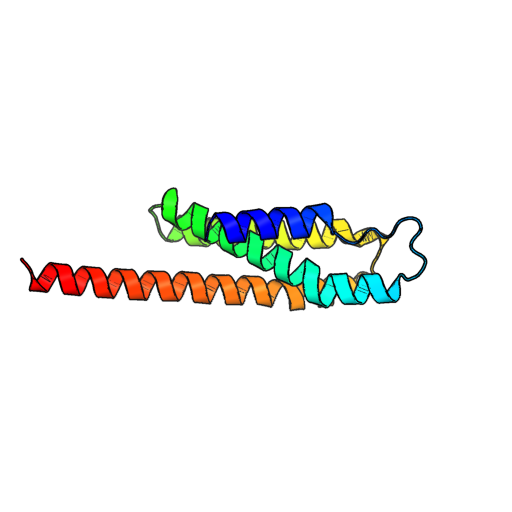.00 89.19 117 ALA A N 1
ATOM 974 C CA . ALA A 1 117 ? -19.974 -3.084 19.725 1.00 89.19 117 ALA A CA 1
ATOM 975 C C . ALA A 1 117 ? -20.916 -4.255 20.057 1.00 89.19 117 ALA A C 1
ATOM 977 O O . ALA A 1 117 ? -21.624 -4.208 21.061 1.00 89.19 117 ALA A O 1
ATOM 978 N N . ILE A 1 118 ? -20.883 -5.327 19.256 1.00 91.56 118 ILE A N 1
ATOM 979 C CA . ILE A 1 118 ? -21.674 -6.544 19.497 1.00 91.56 118 ILE A CA 1
ATOM 980 C C . ILE A 1 118 ? -21.269 -7.209 20.817 1.00 91.56 118 ILE A C 1
ATOM 982 O O . ILE A 1 118 ? -22.143 -7.545 21.611 1.00 91.56 118 ILE A O 1
ATOM 986 N N . ARG A 1 119 ? -19.962 -7.368 21.078 1.00 88.81 119 ARG A N 1
ATOM 987 C CA . ARG A 1 119 ? -19.467 -7.955 22.338 1.00 88.81 119 ARG A CA 1
ATOM 988 C C . ARG A 1 119 ? -19.926 -7.166 23.553 1.00 88.81 119 ARG A C 1
ATOM 990 O O . ARG A 1 119 ? -20.481 -7.754 24.467 1.00 88.81 119 ARG A O 1
ATOM 997 N N . LYS A 1 120 ? -19.791 -5.839 23.508 1.00 89.81 120 LYS A N 1
ATOM 998 C CA . LYS A 1 120 ? -20.234 -4.972 24.602 1.00 89.81 120 LYS A CA 1
ATOM 999 C C . LYS A 1 120 ? -21.722 -5.173 24.924 1.00 89.81 120 LYS A C 1
ATOM 1001 O O . LYS A 1 120 ? -22.079 -5.307 26.085 1.00 89.81 120 LYS A O 1
ATOM 1006 N N . LYS A 1 121 ? -22.573 -5.258 23.894 1.00 91.19 121 LYS A N 1
ATOM 1007 C CA . LYS A 1 121 ? -24.016 -5.488 24.061 1.00 91.19 121 LYS A CA 1
ATOM 1008 C C . LYS A 1 121 ? -24.350 -6.888 24.601 1.00 91.19 121 LYS A C 1
ATOM 1010 O O . LYS A 1 121 ? -25.368 -7.053 25.260 1.00 91.19 121 LYS A O 1
ATOM 1015 N N . LEU A 1 122 ? -23.545 -7.906 24.292 1.00 90.44 122 LEU A N 1
ATOM 1016 C CA . LEU A 1 122 ? -23.709 -9.255 24.850 1.00 90.44 122 LEU A CA 1
ATOM 1017 C C . LEU A 1 122 ? -23.342 -9.290 26.336 1.00 90.44 122 LEU A C 1
ATOM 1019 O O . LEU A 1 122 ? -24.101 -9.846 27.122 1.00 90.44 122 LEU A O 1
ATOM 1023 N N . ASP A 1 123 ? -22.233 -8.652 26.711 1.00 90.50 123 ASP A N 1
ATOM 1024 C CA . ASP A 1 123 ? -21.774 -8.589 28.102 1.00 90.50 123 ASP A CA 1
ATOM 1025 C C . ASP A 1 123 ? -22.786 -7.840 28.996 1.00 90.50 123 ASP A C 1
ATOM 1027 O O . ASP A 1 123 ? -23.045 -8.261 30.118 1.00 90.50 123 ASP A O 1
ATOM 1031 N N . GLU A 1 124 ? -23.427 -6.786 28.473 1.00 88.62 124 GLU A N 1
ATOM 1032 C CA . GLU A 1 124 ? -24.498 -6.031 29.154 1.00 88.62 124 GLU A CA 1
ATOM 1033 C C . GLU A 1 124 ? -25.809 -6.822 29.349 1.00 88.62 124 GLU A C 1
ATOM 1035 O O . GLU A 1 124 ? -26.617 -6.437 30.184 1.00 88.62 124 GLU A O 1
ATOM 1040 N N . ASN A 1 125 ? -26.046 -7.901 28.590 1.00 80.31 125 ASN A N 1
ATOM 1041 C CA . ASN A 1 125 ? -27.263 -8.725 28.704 1.00 80.31 125 ASN A CA 1
ATOM 1042 C C . ASN A 1 125 ? -27.082 -9.975 29.586 1.00 80.31 125 ASN A C 1
ATOM 1044 O O . ASN A 1 125 ? -28.066 -10.653 29.878 1.00 80.31 125 ASN A O 1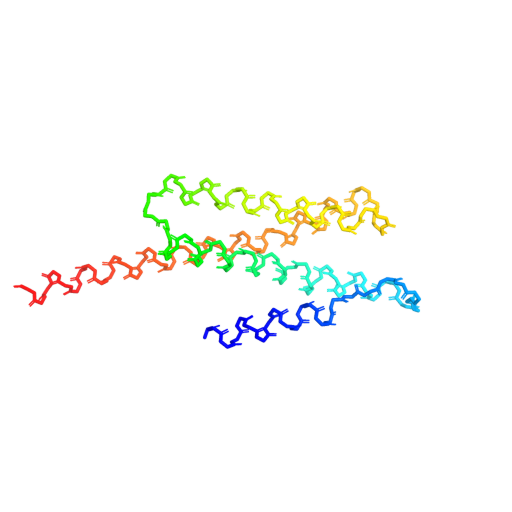
ATOM 1048 N N . ILE A 1 126 ? -25.840 -10.334 29.929 1.00 79.31 126 ILE A N 1
ATOM 1049 C CA . ILE A 1 126 ? -25.505 -11.539 30.711 1.00 79.31 126 ILE A CA 1
ATOM 1050 C C . ILE A 1 126 ? -25.155 -11.185 32.171 1.00 79.31 126 ILE A C 1
ATOM 1052 O O . ILE A 1 126 ? -25.214 -12.066 33.029 1.00 79.31 126 ILE A O 1
ATOM 1056 N N . GLY A 1 127 ? -24.800 -9.925 32.455 1.00 58.62 127 GLY A N 1
ATOM 1057 C CA . GLY A 1 127 ? -24.599 -9.394 33.813 1.00 58.62 127 GLY A CA 1
ATOM 1058 C C . GLY A 1 127 ? -25.874 -8.823 34.416 1.00 58.62 127 GLY A C 1
ATOM 1059 O O . GLY A 1 127 ? -26.029 -8.968 35.648 1.00 58.62 127 GLY A O 1
#